Protein AF-A0A9E1U5X7-F1 (afdb_monomer_lite)

Foldseek 3Di:
DVCLPDPPDDDPVVNVVCVVDPDDNDDDFLDPADFLSVVCQFLVHHCVVQVRNHPPRDGDPPRDTPVNVVVVVD

Structure (mmCIF, N/CA/C/O backbone):
data_AF-A0A9E1U5X7-F1
#
_entry.id   AF-A0A9E1U5X7-F1
#
loop_
_atom_site.group_PDB
_atom_site.id
_atom_site.type_symbol
_atom_site.label_atom_id
_atom_site.label_alt_id
_atom_site.label_comp_id
_atom_site.label_asym_id
_atom_site.label_entity_id
_atom_site.label_seq_id
_atom_site.pdbx_PDB_ins_code
_atom_site.Cartn_x
_atom_site.Cartn_y
_atom_site.Cartn_z
_atom_site.occupancy
_atom_site.B_iso_or_equiv
_atom_site.auth_seq_id
_atom_site.auth_comp_id
_atom_site.auth_asym_id
_atom_site.auth_atom_id
_atom_site.pdbx_PDB_model_num
ATOM 1 N N . MET A 1 1 ? 11.432 -2.628 -11.331 1.00 89.25 1 MET A N 1
ATOM 2 C CA . MET A 1 1 ? 12.543 -3.220 -10.548 1.00 89.25 1 MET A CA 1
ATOM 3 C C . MET A 1 1 ? 13.124 -4.371 -11.349 1.00 89.25 1 MET A C 1
ATOM 5 O O . MET A 1 1 ? 12.356 -4.989 -12.086 1.00 89.25 1 MET A O 1
ATOM 9 N N . SER A 1 2 ? 14.426 -4.646 -11.250 1.00 96.12 2 SER A N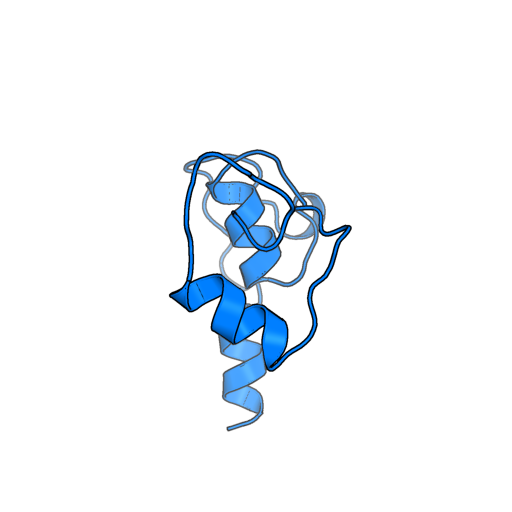 1
ATOM 10 C CA . SER A 1 2 ? 15.060 -5.720 -12.033 1.00 96.12 2 SER A CA 1
ATOM 11 C C . SER A 1 2 ? 14.520 -7.106 -11.666 1.00 96.12 2 SER A C 1
ATOM 13 O O . SER A 1 2 ? 14.263 -7.904 -12.562 1.00 96.12 2 SER A O 1
ATOM 15 N N . CYS A 1 3 ? 14.180 -7.354 -10.395 1.00 96.44 3 CYS A N 1
ATOM 16 C CA . CYS A 1 3 ? 13.480 -8.576 -9.969 1.00 96.44 3 CYS A CA 1
ATOM 17 C C . CYS A 1 3 ? 12.060 -8.772 -10.539 1.00 96.44 3 CYS A C 1
ATOM 19 O O . CYS A 1 3 ? 11.527 -9.867 -10.431 1.00 96.44 3 CYS A O 1
ATOM 21 N N . TYR A 1 4 ? 11.468 -7.753 -11.171 1.00 97.38 4 TYR A N 1
ATOM 22 C CA . TYR A 1 4 ? 10.201 -7.846 -11.916 1.00 97.38 4 TYR A CA 1
ATOM 23 C C . TYR A 1 4 ? 10.425 -7.761 -13.442 1.00 97.38 4 TYR A C 1
ATOM 25 O O . TYR A 1 4 ? 9.540 -7.343 -14.182 1.00 97.38 4 TYR A O 1
ATOM 33 N N . GLY A 1 5 ? 11.629 -8.090 -13.929 1.00 95.88 5 GLY A N 1
ATOM 34 C CA . GLY A 1 5 ? 11.938 -8.168 -15.363 1.00 95.88 5 GLY A CA 1
ATOM 35 C C . GLY A 1 5 ? 12.345 -6.850 -16.034 1.00 95.88 5 GLY A C 1
ATOM 36 O O . GLY A 1 5 ? 12.477 -6.804 -17.254 1.00 95.88 5 GLY A O 1
ATOM 37 N N . ASN A 1 6 ? 12.567 -5.766 -15.280 1.00 96.69 6 ASN A N 1
ATOM 38 C CA . ASN A 1 6 ? 13.065 -4.516 -15.865 1.00 96.69 6 ASN A CA 1
ATOM 39 C C . ASN A 1 6 ? 14.550 -4.648 -16.255 1.00 96.69 6 ASN A C 1
ATOM 41 O O . ASN A 1 6 ? 15.394 -4.870 -15.389 1.00 96.69 6 ASN A O 1
ATOM 45 N N . SER A 1 7 ? 14.867 -4.468 -17.540 1.00 95.94 7 SER A N 1
ATOM 46 C CA . SER A 1 7 ? 16.228 -4.602 -18.083 1.00 95.94 7 SER A CA 1
ATOM 47 C C . SER A 1 7 ? 17.073 -3.322 -18.037 1.00 95.94 7 SER A C 1
ATOM 49 O O . SER A 1 7 ? 18.280 -3.390 -18.251 1.00 95.94 7 SER A O 1
ATOM 51 N N . LEU A 1 8 ? 16.470 -2.160 -17.762 1.00 97.81 8 LEU A N 1
ATOM 52 C CA . LEU A 1 8 ? 17.146 -0.854 -17.791 1.00 97.81 8 LEU A CA 1
ATOM 53 C C . LEU A 1 8 ? 17.593 -0.382 -16.402 1.00 97.81 8 LEU A C 1
ATOM 55 O O . LEU A 1 8 ? 18.586 0.330 -16.274 1.00 97.81 8 LEU A O 1
ATOM 59 N N . VAL A 1 9 ? 16.851 -0.749 -15.357 1.00 97.19 9 VAL A N 1
ATOM 60 C CA . VAL A 1 9 ? 17.053 -0.255 -13.991 1.00 97.19 9 VAL A CA 1
ATOM 61 C C . VAL A 1 9 ? 17.524 -1.390 -13.092 1.00 97.19 9 VAL A C 1
ATOM 63 O O . VAL A 1 9 ? 16.762 -2.303 -12.778 1.00 97.19 9 VAL A O 1
ATOM 66 N N . SER A 1 10 ? 18.769 -1.286 -12.626 1.00 97.31 10 SER A N 1
ATOM 67 C CA . SER A 1 10 ? 19.373 -2.237 -11.689 1.00 97.31 10 SER A CA 1
ATOM 68 C C . SER A 1 10 ? 18.954 -1.944 -10.242 1.00 97.31 10 SER A C 1
ATOM 70 O O . SER A 1 10 ? 19.182 -0.843 -9.737 1.00 97.31 10 SER A O 1
ATOM 72 N N . THR A 1 11 ? 18.356 -2.929 -9.557 1.00 98.19 11 THR A N 1
ATOM 73 C CA . THR A 1 11 ? 17.929 -2.828 -8.146 1.00 98.19 11 THR A CA 1
ATOM 74 C C . THR A 1 11 ? 18.510 -3.949 -7.266 1.00 98.19 11 THR A C 1
ATOM 76 O O . THR A 1 11 ? 17.757 -4.673 -6.613 1.00 98.19 1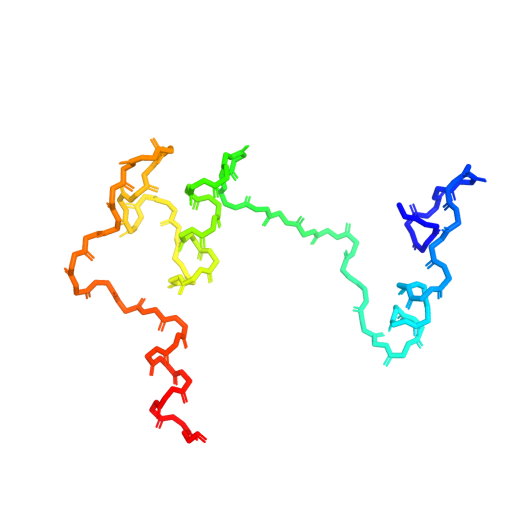1 THR A O 1
ATOM 79 N N . PRO A 1 12 ? 19.848 -4.096 -7.162 1.00 97.81 12 PRO A N 1
ATOM 80 C CA . PRO A 1 12 ? 20.485 -5.302 -6.613 1.00 97.81 12 PRO A CA 1
ATOM 81 C C . PRO A 1 12 ? 20.126 -5.586 -5.146 1.00 97.81 12 PRO A C 1
ATOM 83 O O . PRO A 1 12 ? 20.018 -6.743 -4.740 1.00 97.81 12 PRO A O 1
ATOM 86 N N . ASN A 1 13 ? 19.899 -4.544 -4.341 1.00 98.38 13 ASN A N 1
ATOM 87 C CA . ASN A 1 13 ? 19.516 -4.700 -2.936 1.00 98.38 13 ASN A CA 1
ATOM 88 C C . ASN A 1 13 ? 18.088 -5.236 -2.764 1.00 98.38 13 ASN A C 1
ATOM 90 O O . ASN A 1 13 ? 17.854 -6.047 -1.868 1.00 98.38 13 ASN A O 1
ATOM 94 N N . ILE A 1 14 ? 17.157 -4.826 -3.629 1.00 98.31 14 ILE A N 1
ATOM 95 C CA . ILE A 1 14 ? 15.776 -5.322 -3.611 1.00 98.31 14 ILE A CA 1
ATOM 96 C C . ILE A 1 14 ? 15.713 -6.730 -4.205 1.00 98.31 14 ILE A C 1
ATOM 98 O O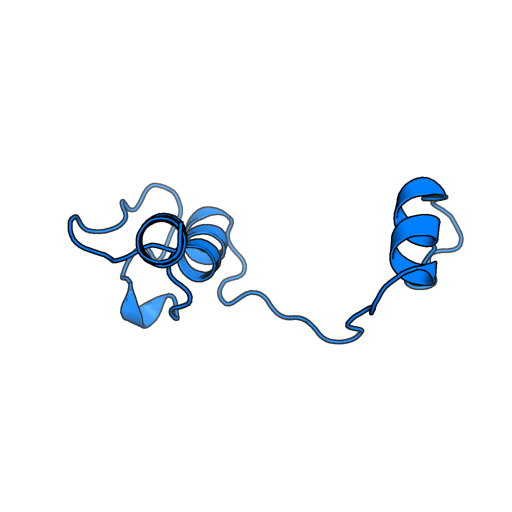 . ILE A 1 14 ? 15.056 -7.604 -3.646 1.00 98.31 14 ILE A O 1
ATOM 102 N N . ASP A 1 15 ? 16.479 -7.000 -5.260 1.00 98.06 15 ASP A N 1
ATOM 103 C CA . ASP A 1 15 ? 16.585 -8.338 -5.847 1.00 98.06 15 ASP A CA 1
ATOM 104 C C . ASP A 1 15 ? 17.143 -9.355 -4.840 1.00 98.06 15 ASP A C 1
ATOM 106 O O . ASP A 1 15 ? 16.693 -10.500 -4.776 1.00 98.06 15 ASP A O 1
ATOM 110 N N . ARG A 1 16 ? 18.103 -8.940 -4.000 1.00 98.38 16 ARG A N 1
ATOM 111 C CA . ARG A 1 16 ? 18.622 -9.771 -2.903 1.00 98.38 16 ARG A CA 1
ATOM 112 C C . ARG A 1 16 ? 17.554 -10.079 -1.850 1.00 98.38 16 ARG A C 1
ATOM 114 O O . ARG A 1 16 ? 17.571 -11.184 -1.312 1.00 98.38 16 ARG A O 1
ATOM 121 N N . LEU A 1 17 ? 16.656 -9.137 -1.551 1.00 98.38 17 LEU A N 1
ATOM 122 C CA . LEU A 1 17 ? 15.510 -9.377 -0.666 1.00 98.38 17 LEU A CA 1
ATOM 123 C C . LEU A 1 17 ? 14.537 -10.377 -1.307 1.00 98.38 17 LEU A C 1
ATOM 125 O O . LEU A 1 17 ? 14.175 -11.355 -0.659 1.00 98.38 17 LEU A O 1
ATOM 129 N N . ALA A 1 18 ? 14.205 -10.193 -2.589 1.00 97.94 18 ALA A N 1
ATOM 130 C CA . ALA A 1 18 ? 13.334 -11.095 -3.345 1.00 97.94 18 ALA A CA 1
ATOM 131 C C . ALA A 1 18 ? 13.869 -12.541 -3.382 1.00 97.94 18 ALA A C 1
ATOM 133 O O . ALA A 1 18 ? 13.108 -13.477 -3.170 1.00 97.94 18 ALA A O 1
ATOM 134 N N . LYS A 1 19 ? 15.187 -12.733 -3.552 1.00 97.94 19 LYS A N 1
ATOM 135 C CA . LYS A 1 19 ? 15.844 -14.060 -3.529 1.00 97.94 19 LYS A CA 1
ATOM 136 C C . LYS A 1 19 ? 15.817 -14.762 -2.167 1.00 97.94 19 LYS A C 1
ATOM 138 O O . LYS A 1 19 ? 16.031 -15.968 -2.110 1.00 97.94 19 LYS A O 1
ATOM 143 N N . LYS A 1 20 ? 15.640 -14.015 -1.074 1.00 98.50 20 LYS A N 1
ATOM 144 C CA . LYS A 1 20 ? 15.634 -14.541 0.302 1.00 98.50 20 LYS A CA 1
ATOM 145 C C . LYS A 1 20 ? 14.229 -14.658 0.896 1.00 98.50 20 LYS A C 1
ATOM 147 O O . LYS A 1 20 ? 14.107 -15.046 2.054 1.00 98.50 20 LYS A O 1
ATOM 152 N N . GLY A 1 21 ? 13.196 -14.292 0.143 1.00 97.62 21 GLY A N 1
ATOM 153 C CA . GLY A 1 21 ? 11.817 -14.257 0.613 1.00 97.62 21 GLY A CA 1
ATOM 154 C C . GLY A 1 21 ? 10.839 -14.717 -0.458 1.00 97.62 21 GLY A C 1
ATOM 155 O O . GLY A 1 21 ? 11.185 -15.489 -1.348 1.00 97.62 21 GLY A O 1
ATOM 156 N N . VAL A 1 22 ? 9.606 -14.227 -0.359 1.00 98.00 22 VAL A N 1
ATOM 157 C CA . VAL A 1 22 ? 8.536 -14.495 -1.323 1.00 98.00 22 VAL A CA 1
ATOM 158 C C . VAL A 1 22 ? 8.238 -13.213 -2.090 1.00 98.00 22 VAL A C 1
ATOM 160 O O . VAL A 1 22 ? 8.124 -12.140 -1.499 1.00 98.00 22 VAL A O 1
ATOM 163 N N . THR A 1 23 ? 8.111 -13.329 -3.410 1.00 97.56 23 THR A N 1
ATOM 164 C CA . THR A 1 23 ? 7.691 -12.232 -4.287 1.00 97.56 23 THR A CA 1
ATOM 165 C C . THR A 1 23 ? 6.262 -12.493 -4.739 1.00 97.56 23 THR A C 1
ATOM 167 O O . THR A 1 23 ? 5.952 -13.588 -5.198 1.00 97.56 23 THR A O 1
ATOM 170 N N . PHE A 1 24 ? 5.394 -11.493 -4.607 1.00 98.12 24 PHE A N 1
ATOM 171 C CA . PHE A 1 24 ? 4.024 -11.558 -5.103 1.00 98.12 24 PHE A CA 1
ATOM 172 C C . PHE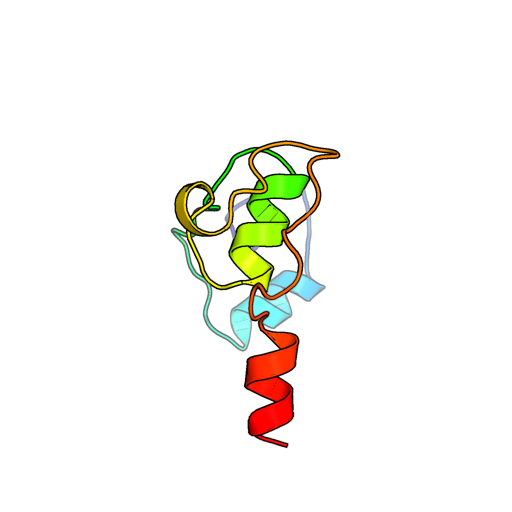 A 1 24 ? 3.966 -10.919 -6.490 1.00 98.12 24 PHE A C 1
ATOM 174 O O . PHE A 1 24 ? 4.135 -9.710 -6.615 1.00 98.12 24 PHE A O 1
ATOM 181 N N . GLU A 1 25 ? 3.712 -11.715 -7.529 1.00 97.44 25 GLU A N 1
ATOM 182 C CA . GLU A 1 25 ? 3.586 -11.207 -8.906 1.00 97.44 25 GLU A CA 1
ATOM 183 C C . GLU A 1 25 ? 2.322 -10.361 -9.104 1.00 97.44 25 GLU A C 1
ATOM 185 O O . GLU A 1 25 ? 2.289 -9.459 -9.938 1.00 97.44 25 GLU A O 1
ATOM 190 N N . ILE A 1 26 ? 1.288 -10.638 -8.305 1.00 97.81 26 ILE A N 1
ATOM 191 C CA . ILE A 1 26 ? -0.020 -9.993 -8.382 1.00 97.81 26 ILE A CA 1
ATOM 192 C C . ILE A 1 26 ? -0.372 -9.445 -6.999 1.00 97.81 26 ILE A C 1
ATOM 194 O O . ILE A 1 26 ? -0.824 -10.174 -6.117 1.00 97.81 26 ILE A O 1
ATOM 198 N N . ALA A 1 27 ? -0.160 -8.143 -6.813 1.00 98.06 27 ALA A N 1
ATOM 199 C CA . ALA A 1 27 ? -0.496 -7.424 -5.589 1.00 98.06 27 ALA A CA 1
ATOM 200 C C . ALA A 1 27 ? -1.132 -6.070 -5.936 1.00 98.06 27 ALA A C 1
ATOM 202 O O . ALA A 1 27 ? -0.511 -5.233 -6.591 1.00 98.06 27 ALA A O 1
ATOM 203 N N . TYR A 1 28 ? -2.372 -5.851 -5.490 1.00 98.38 28 TYR A N 1
ATOM 204 C CA . TYR A 1 28 ? -3.139 -4.636 -5.778 1.00 98.38 28 TYR A CA 1
ATOM 205 C C . TYR A 1 28 ? -3.348 -3.786 -4.526 1.00 98.38 28 TYR A C 1
ATOM 207 O O . TYR A 1 28 ? -3.661 -4.296 -3.449 1.00 98.38 28 TYR A O 1
ATOM 215 N N . CYS A 1 29 ? -3.242 -2.469 -4.696 1.00 98.19 29 CYS A N 1
ATOM 216 C CA . CYS A 1 29 ? -3.709 -1.505 -3.706 1.00 98.19 29 CYS A CA 1
ATOM 217 C C . CYS A 1 29 ? -5.236 -1.341 -3.785 1.00 98.19 29 CYS A C 1
ATOM 219 O O . CYS A 1 29 ? -5.850 -1.568 -4.826 1.00 98.19 29 CYS A O 1
ATOM 221 N N . GLN A 1 30 ? -5.855 -0.927 -2.679 1.00 98.56 30 GLN A N 1
ATOM 222 C CA . GLN A 1 30 ? -7.317 -0.789 -2.580 1.00 98.56 30 GLN A CA 1
ATOM 223 C C . GLN A 1 30 ? -7.824 0.542 -3.153 1.00 98.56 30 GLN A C 1
ATOM 225 O O . GLN A 1 30 ? -9.022 0.707 -3.364 1.00 98.56 30 GLN A O 1
ATOM 230 N N . SER A 1 31 ? -6.921 1.488 -3.419 1.00 98.00 31 SER A N 1
ATOM 231 C CA . SER A 1 31 ? -7.226 2.766 -4.055 1.00 98.00 31 SER A CA 1
ATOM 232 C C . SER A 1 31 ? -5.995 3.288 -4.804 1.00 98.00 31 SER A C 1
ATOM 234 O O . SER A 1 31 ? -4.888 3.155 -4.286 1.00 98.00 31 SER A O 1
ATOM 236 N N . PRO A 1 32 ? -6.147 3.924 -5.980 1.00 97.94 32 PRO A N 1
ATOM 237 C CA . PRO A 1 32 ? -5.023 4.420 -6.778 1.00 97.94 32 PRO A CA 1
ATOM 238 C C . PRO A 1 32 ? -4.445 5.765 -6.287 1.00 97.94 32 PRO A C 1
ATOM 240 O O . PRO A 1 32 ? -3.692 6.410 -7.014 1.00 97.94 32 PRO A O 1
ATOM 243 N N . ILE A 1 33 ? -4.802 6.228 -5.081 1.00 97.75 33 ILE A N 1
ATOM 244 C CA . ILE A 1 33 ? -4.406 7.540 -4.540 1.00 97.75 33 ILE A CA 1
ATOM 245 C C . ILE A 1 33 ? -3.724 7.368 -3.186 1.00 97.75 33 ILE A C 1
ATOM 247 O O . ILE A 1 33 ? -4.103 6.515 -2.384 1.00 97.75 33 ILE A O 1
ATOM 251 N N . CYS A 1 34 ? -2.707 8.192 -2.919 1.00 98.25 34 CYS A N 1
ATOM 252 C CA . CYS A 1 34 ? -1.805 7.992 -1.790 1.00 98.25 34 CYS A CA 1
ATOM 253 C C . CYS A 1 34 ? -2.514 7.923 -0.427 1.00 98.25 34 CYS A C 1
ATOM 255 O O . CYS A 1 34 ? -2.260 6.975 0.309 1.00 98.25 34 CYS A O 1
ATOM 257 N N . GLY A 1 35 ? -3.401 8.862 -0.095 1.00 98.25 35 GLY A N 1
ATOM 258 C CA . GLY A 1 35 ? -4.175 8.871 1.152 1.00 98.25 35 GLY A CA 1
ATOM 259 C C . GLY A 1 35 ? -4.989 7.588 1.370 1.00 98.25 35 GLY A C 1
ATOM 260 O O . GLY A 1 35 ? -4.637 6.806 2.255 1.00 98.25 35 GLY A O 1
ATOM 261 N N . PRO A 1 36 ? -6.033 7.321 0.564 1.00 98.44 36 PRO A N 1
ATOM 262 C CA . PRO A 1 36 ? -6.884 6.142 0.725 1.00 98.44 36 PRO A CA 1
ATOM 263 C C . PRO A 1 36 ? -6.116 4.818 0.608 1.00 98.44 36 PRO A C 1
ATOM 265 O O . PRO A 1 36 ? -6.384 3.907 1.387 1.00 98.44 36 PRO A O 1
ATOM 268 N N . SER A 1 37 ? -5.110 4.713 -0.274 1.00 98.69 37 SER A N 1
ATOM 269 C CA . SER A 1 37 ? -4.261 3.512 -0.356 1.00 98.69 37 SER A CA 1
ATOM 270 C C . SER A 1 37 ? -3.520 3.245 0.952 1.00 98.69 37 SER A C 1
ATOM 272 O O . SER A 1 37 ? -3.457 2.100 1.400 1.00 98.69 37 SER A O 1
ATOM 274 N N . ARG A 1 38 ? -2.934 4.287 1.557 1.00 98.69 38 ARG A N 1
ATOM 275 C CA . ARG A 1 38 ? -2.208 4.169 2.827 1.00 98.69 38 ARG A CA 1
ATOM 276 C C . ARG A 1 38 ? -3.160 3.836 3.968 1.00 98.69 38 ARG A C 1
ATOM 278 O O . ARG A 1 38 ? -2.830 2.990 4.787 1.00 98.69 38 ARG A O 1
ATOM 285 N N . MET A 1 39 ? -4.343 4.449 3.999 1.00 98.69 39 MET A N 1
ATOM 286 C CA . MET A 1 39 ? -5.332 4.176 5.046 1.00 98.69 39 MET A CA 1
ATOM 287 C C . MET A 1 39 ? -5.863 2.743 4.975 1.00 98.69 39 MET A C 1
ATOM 289 O O . MET A 1 39 ? -5.988 2.104 6.019 1.00 98.69 39 MET A O 1
ATOM 293 N N . SER A 1 40 ? -6.083 2.195 3.775 1.00 98.69 40 SER A N 1
ATOM 294 C CA . SER A 1 40 ? -6.465 0.785 3.631 1.00 98.69 40 SER A CA 1
ATOM 295 C C . SER A 1 40 ? -5.365 -0.156 4.122 1.00 98.69 40 SER A C 1
ATOM 297 O O . SER A 1 40 ? -5.660 -1.130 4.808 1.00 98.69 40 SER A O 1
ATOM 299 N N . PHE A 1 41 ? -4.096 0.172 3.855 1.00 98.56 41 PHE A N 1
ATOM 300 C CA . PHE A 1 41 ? -2.957 -0.586 4.377 1.00 98.56 41 PHE A CA 1
ATOM 301 C C . PHE A 1 41 ? -2.855 -0.511 5.909 1.00 98.56 41 PHE A C 1
ATOM 303 O O . PHE A 1 41 ? -2.659 -1.532 6.559 1.00 98.56 41 PHE A O 1
ATOM 310 N N . TYR A 1 42 ? -3.024 0.672 6.509 1.00 98.50 42 TYR A N 1
ATOM 311 C CA . TYR A 1 42 ? -2.906 0.837 7.962 1.00 98.50 42 TYR A CA 1
ATOM 312 C C . TYR A 1 42 ? -4.077 0.266 8.745 1.00 98.50 42 TYR A C 1
ATOM 314 O O . TYR A 1 42 ? -3.904 -0.022 9.916 1.00 98.50 42 TYR A O 1
ATOM 322 N N . THR A 1 43 ? -5.254 0.130 8.147 1.00 98.50 43 THR A N 1
ATOM 323 C CA . THR A 1 43 ? -6.448 -0.379 8.844 1.00 98.50 43 THR A CA 1
ATOM 324 C C . THR A 1 43 ? -6.798 -1.808 8.443 1.00 98.50 43 THR A C 1
ATOM 326 O O . THR A 1 43 ? -7.720 -2.388 9.009 1.00 98.50 43 THR A O 1
ATOM 329 N N . SER A 1 44 ? -6.093 -2.382 7.459 1.00 97.94 44 SER A N 1
ATOM 330 C CA . SER A 1 44 ? -6.420 -3.673 6.835 1.00 97.94 44 SER A CA 1
ATOM 331 C C . SER A 1 44 ? -7.879 -3.756 6.361 1.00 97.94 44 SER A C 1
ATOM 333 O O . SER A 1 44 ? -8.520 -4.805 6.426 1.00 97.94 44 SER A O 1
ATOM 335 N N . ARG A 1 45 ? -8.437 -2.629 5.904 1.00 98.31 45 ARG A N 1
ATOM 336 C CA . ARG A 1 45 ? -9.851 -2.475 5.533 1.00 98.31 45 ARG A CA 1
ATOM 337 C C . ARG A 1 45 ? -9.969 -1.780 4.183 1.00 98.31 45 ARG A C 1
ATOM 339 O O . ARG A 1 45 ? -9.131 -0.966 3.813 1.00 98.31 45 ARG A O 1
ATOM 346 N N . TYR A 1 46 ? -11.038 -2.065 3.446 1.00 98.50 46 TYR A N 1
ATOM 347 C CA . TYR A 1 46 ? -11.328 -1.370 2.189 1.00 98.50 46 TYR A CA 1
ATOM 348 C C . TYR A 1 46 ? -11.587 0.125 2.411 1.00 98.50 46 TYR A C 1
ATOM 350 O O . TYR A 1 46 ? -12.096 0.523 3.461 1.00 98.50 46 TYR A O 1
ATOM 358 N N . SER A 1 47 ? -11.340 0.950 1.386 1.00 97.25 47 SER A N 1
ATOM 359 C CA . SER A 1 47 ? -11.584 2.400 1.457 1.00 97.25 47 SER A CA 1
ATOM 360 C C . SER A 1 47 ? -13.027 2.770 1.796 1.00 97.25 47 SER A C 1
ATOM 362 O O . SER A 1 47 ? -13.265 3.741 2.512 1.00 97.25 47 SER A O 1
ATOM 364 N N . GLN A 1 48 ? -13.984 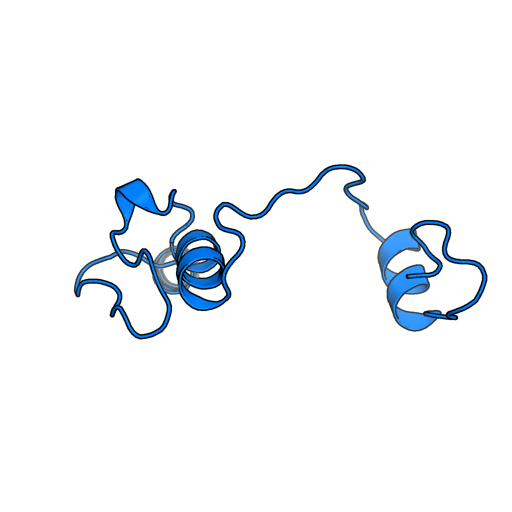1.950 1.360 1.00 96.88 48 GLN A N 1
ATOM 365 C CA . GLN A 1 48 ? -15.400 2.084 1.714 1.00 96.88 48 GLN A CA 1
ATOM 366 C C . GLN A 1 48 ? -15.675 1.807 3.200 1.00 96.88 48 GLN A C 1
ATOM 368 O O . GLN A 1 48 ? -16.604 2.370 3.767 1.00 96.88 48 GLN A O 1
ATOM 373 N N . SER A 1 49 ? -14.860 0.970 3.843 1.00 98.12 49 SER A N 1
ATOM 374 C CA . SER A 1 49 ? -15.044 0.549 5.232 1.00 98.12 49 SER A CA 1
ATOM 375 C C . SER A 1 49 ? -14.456 1.535 6.245 1.00 98.12 49 SER A C 1
ATOM 377 O O . SER A 1 49 ? -14.985 1.630 7.352 1.00 98.12 49 SER A O 1
ATOM 379 N N . HIS A 1 50 ? -13.363 2.229 5.900 1.00 98.00 50 HIS A N 1
ATOM 380 C CA . HIS A 1 50 ? -12.687 3.187 6.791 1.00 98.00 50 HIS A CA 1
ATOM 381 C C . HIS A 1 50 ? -12.975 4.667 6.472 1.00 98.00 50 HIS A C 1
ATOM 383 O O . HIS A 1 50 ? -12.629 5.551 7.253 1.00 98.00 50 HIS A O 1
ATOM 389 N N . GLY A 1 51 ? -13.587 4.975 5.324 1.00 97.62 51 GLY A N 1
ATOM 390 C CA . GLY A 1 51 ? -14.143 6.301 5.010 1.00 97.62 51 GLY A CA 1
ATOM 391 C C . GLY A 1 51 ? -13.149 7.393 4.584 1.00 97.62 51 GLY A C 1
ATOM 392 O O . GLY A 1 51 ? -13.558 8.374 3.971 1.00 97.62 51 GLY A O 1
ATOM 393 N N . ALA A 1 52 ? -11.847 7.233 4.831 1.00 98.19 52 ALA A N 1
ATOM 394 C CA . ALA A 1 52 ? -10.808 8.108 4.271 1.00 98.19 52 ALA A CA 1
ATOM 395 C C . ALA A 1 52 ? -10.599 7.853 2.761 1.00 98.19 52 ALA A C 1
ATOM 397 O O . ALA A 1 52 ? -9.722 7.085 2.369 1.00 98.19 52 ALA A O 1
ATOM 398 N N . THR A 1 53 ? -11.436 8.458 1.914 1.00 97.81 53 THR A N 1
ATOM 399 C CA . THR A 1 53 ? -11.563 8.139 0.475 1.00 97.81 53 THR A CA 1
ATOM 400 C C . THR A 1 53 ? -10.702 8.982 -0.468 1.00 97.81 53 THR A C 1
ATOM 402 O O . THR A 1 53 ? -10.586 8.640 -1.644 1.00 97.81 53 THR A O 1
ATOM 405 N N . TRP A 1 54 ? -10.076 10.059 0.014 1.00 98.19 54 TRP A N 1
ATOM 406 C CA . TRP A 1 54 ? -9.238 10.945 -0.800 1.00 98.19 54 TRP A CA 1
ATOM 407 C C . TRP A 1 54 ? -8.091 11.561 0.006 1.00 98.19 54 TRP A C 1
ATOM 409 O O . TRP A 1 54 ? -8.044 11.469 1.233 1.00 98.19 54 TRP A O 1
ATOM 419 N N . ASN A 1 55 ? -7.158 12.212 -0.687 1.00 98.12 55 ASN A N 1
ATOM 420 C CA . ASN A 1 55 ? -6.094 12.976 -0.039 1.00 98.12 55 ASN A CA 1
ATOM 421 C C . ASN A 1 55 ? -6.668 14.116 0.802 1.00 98.12 55 ASN A C 1
ATOM 423 O O . ASN A 1 55 ? -7.531 14.855 0.338 1.00 98.12 55 ASN A O 1
ATOM 427 N N . GLY A 1 56 ? -6.156 14.263 2.023 1.00 97.00 56 GLY A N 1
ATOM 428 C CA . GLY A 1 56 ? -6.610 15.283 2.968 1.00 97.00 56 GLY A CA 1
ATOM 429 C C . GLY A 1 56 ? -7.889 14.922 3.729 1.00 97.00 56 GLY A C 1
ATOM 430 O O . GLY A 1 56 ? -8.245 15.649 4.650 1.00 97.00 56 GLY A O 1
ATOM 431 N N . ILE A 1 57 ? -8.552 13.803 3.409 1.00 97.81 57 ILE A N 1
ATOM 432 C CA . ILE A 1 57 ? -9.685 13.312 4.199 1.00 97.81 57 ILE A CA 1
ATOM 433 C C . ILE A 1 57 ? -9.139 12.556 5.417 1.00 97.81 57 ILE A C 1
ATOM 435 O O . ILE A 1 57 ? -8.442 11.552 5.237 1.00 97.81 57 ILE A O 1
ATOM 439 N N . PRO A 1 58 ? -9.416 13.020 6.648 1.00 97.88 58 PRO A N 1
ATOM 440 C CA . PRO A 1 58 ? -8.895 12.381 7.845 1.00 97.88 58 PRO A CA 1
ATOM 441 C C . PRO A 1 58 ? -9.508 10.992 8.041 1.00 97.88 58 PRO A C 1
ATOM 443 O O . PRO A 1 58 ? -10.686 10.761 7.762 1.00 97.88 58 PRO A O 1
ATOM 446 N N . LEU A 1 59 ? -8.708 10.069 8.575 1.00 98.44 59 LEU A N 1
ATOM 447 C CA . LEU A 1 59 ? -9.222 8.820 9.124 1.00 98.44 59 LEU A CA 1
ATOM 448 C C . LEU A 1 59 ? -10.035 9.138 10.385 1.00 98.44 59 LEU A C 1
ATOM 450 O O . LEU A 1 59 ? -9.589 9.917 11.230 1.00 98.44 59 LEU A O 1
ATOM 454 N N . ARG A 1 60 ? -11.235 8.562 10.508 1.00 96.94 60 ARG A N 1
ATOM 455 C CA . ARG A 1 60 ? -12.100 8.797 11.671 1.00 96.94 60 ARG A CA 1
ATOM 456 C C . ARG A 1 60 ? -11.421 8.316 12.957 1.00 96.94 60 ARG A C 1
ATOM 458 O O . ARG A 1 60 ? -10.803 7.253 12.982 1.00 96.94 60 ARG A O 1
ATOM 465 N N . VAL A 1 61 ? -11.574 9.087 14.031 1.00 97.69 61 VAL A N 1
ATOM 466 C CA . VAL A 1 61 ? -11.124 8.672 15.365 1.00 97.69 61 VAL A CA 1
ATOM 467 C C . VAL A 1 61 ? -11.840 7.375 15.751 1.00 97.69 61 VAL A C 1
ATOM 469 O O . VAL A 1 61 ? -13.043 7.242 15.529 1.00 97.69 61 VAL A O 1
ATOM 472 N N . GLY A 1 62 ? -11.090 6.424 16.309 1.00 96.12 62 GLY A N 1
ATOM 473 C CA . GLY A 1 62 ? -11.598 5.107 16.699 1.00 96.12 62 GLY A CA 1
ATOM 474 C C . GLY A 1 62 ? -11.494 4.022 15.622 1.00 96.12 62 GLY A C 1
ATOM 475 O O . GLY A 1 62 ? -11.844 2.881 15.906 1.00 96.12 62 GLY A 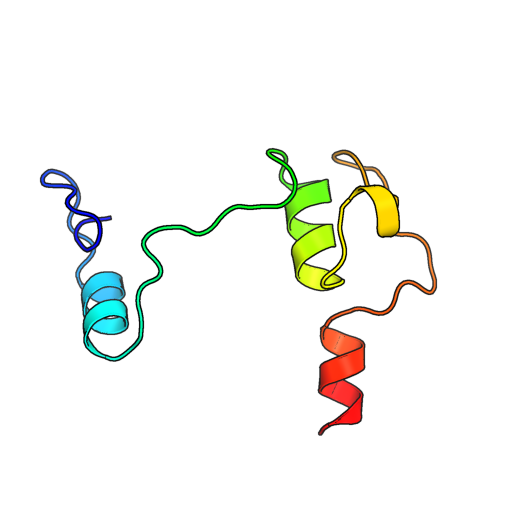O 1
ATOM 476 N N . GLU A 1 63 ? -11.005 4.323 14.410 1.00 97.81 63 GLU A N 1
ATOM 477 C CA . GLU A 1 63 ? -10.551 3.256 13.505 1.00 97.81 63 GLU A CA 1
ATOM 478 C C . GLU A 1 63 ? -9.340 2.546 14.097 1.00 97.81 63 GLU A C 1
ATOM 480 O O . GLU A 1 63 ? -8.328 3.179 14.398 1.00 97.81 63 GLU A O 1
ATOM 485 N N . ILE A 1 64 ? -9.457 1.227 14.230 1.00 97.50 64 ILE A N 1
ATOM 486 C CA . ILE A 1 64 ? -8.364 0.366 14.663 1.00 97.50 64 ILE A CA 1
ATOM 487 C C . ILE A 1 64 ? -7.345 0.277 13.534 1.00 97.50 64 ILE A C 1
ATOM 489 O O . ILE A 1 64 ? -7.682 0.028 12.371 1.00 97.50 64 ILE A O 1
ATOM 493 N N . THR A 1 65 ? -6.085 0.476 13.888 1.00 98.44 65 THR A N 1
ATOM 494 C CA . THR A 1 65 ? -4.963 0.409 12.962 1.00 98.44 65 THR A CA 1
ATOM 495 C C . THR A 1 65 ? -4.107 -0.827 13.220 1.00 98.44 65 THR A C 1
ATOM 497 O O . THR A 1 65 ? -4.173 -1.464 14.268 1.00 98.44 65 THR A O 1
ATOM 500 N N . LEU A 1 66 ? -3.238 -1.152 12.267 1.00 97.94 66 LEU A N 1
ATOM 501 C CA . LEU A 1 66 ? -2.228 -2.195 12.373 1.00 97.94 66 LEU A CA 1
ATOM 502 C C . LEU A 1 66 ? -1.364 -2.005 13.624 1.00 97.94 66 LEU A C 1
ATOM 504 O O . LEU A 1 66 ? -0.983 -2.985 14.249 1.00 97.94 66 LEU A O 1
ATOM 508 N N . GLY A 1 67 ? -1.083 -0.757 14.014 1.00 97.94 67 GLY A N 1
ATOM 509 C CA . GLY A 1 67 ? -0.333 -0.463 15.233 1.00 97.94 67 GLY A CA 1
ATOM 510 C C . GLY A 1 67 ? -1.059 -0.900 16.507 1.00 97.94 67 GLY A C 1
ATOM 511 O O . GLY A 1 67 ? -0.402 -1.355 17.439 1.00 97.94 67 GLY A O 1
ATOM 512 N N . ASP A 1 68 ? -2.390 -0.811 16.536 1.00 98.00 68 ASP A N 1
ATOM 513 C CA . ASP A 1 68 ? -3.200 -1.264 17.670 1.00 98.00 68 ASP A CA 1
ATOM 514 C C . ASP A 1 68 ? -3.192 -2.796 17.751 1.00 98.00 68 ASP A C 1
ATOM 516 O O . ASP A 1 68 ? -2.876 -3.346 18.804 1.00 98.00 68 ASP A O 1
ATOM 520 N N . PHE A 1 69 ? -3.394 -3.482 16.616 1.00 96.81 69 PHE A N 1
ATOM 521 C CA . PHE A 1 69 ? -3.295 -4.946 16.543 1.00 96.81 69 PHE A CA 1
ATOM 522 C C . PHE A 1 69 ? -1.915 -5.468 16.955 1.00 96.81 69 PHE A C 1
ATOM 524 O O . PHE A 1 69 ? -1.827 -6.471 17.655 1.00 96.81 69 PHE A O 1
ATOM 531 N N . LEU A 1 70 ? -0.831 -4.810 16.527 1.00 97.81 70 LEU A N 1
ATOM 532 C CA . LEU A 1 70 ? 0.526 -5.214 16.903 1.00 97.81 70 LEU A CA 1
ATOM 533 C C . LEU A 1 70 ? 0.786 -4.976 18.392 1.00 97.81 70 LEU A C 1
ATOM 535 O O . LEU A 1 70 ? 1.302 -5.867 19.054 1.00 97.81 70 LEU A O 1
ATOM 539 N N . ARG A 1 71 ? 0.368 -3.824 18.935 1.00 97.75 71 ARG A N 1
ATOM 540 C CA . ARG A 1 71 ? 0.543 -3.499 20.360 1.00 97.75 71 ARG A CA 1
ATOM 541 C C . ARG A 1 71 ? -0.141 -4.511 21.278 1.00 97.75 71 ARG A C 1
ATOM 543 O O . ARG A 1 71 ? 0.383 -4.802 22.348 1.00 97.75 71 ARG A O 1
ATOM 550 N N . GLU A 1 72 ? -1.296 -5.038 20.883 1.00 96.50 72 GLU A N 1
ATOM 551 C CA . GLU A 1 72 ? -1.988 -6.085 21.644 1.00 96.50 72 GLU A CA 1
ATOM 552 C C . GLU A 1 72 ? -1.199 -7.406 21.718 1.00 96.50 72 GLU A C 1
ATOM 554 O O . GLU A 1 72 ? -1.495 -8.236 22.576 1.00 96.50 72 GLU A O 1
ATOM 559 N N . GLN A 1 73 ? -0.197 -7.606 20.852 1.00 96.38 73 GLN A N 1
ATOM 560 C CA . GLN A 1 73 ? 0.589 -8.842 20.748 1.00 96.38 73 GLN A CA 1
ATOM 561 C C . GLN A 1 73 ? 2.034 -8.727 21.275 1.00 96.38 73 GLN A C 1
ATOM 563 O O . GLN A 1 73 ? 2.752 -9.728 21.261 1.00 96.38 73 GLN A O 1
ATOM 568 N N . GLY A 1 74 ? 2.447 -7.556 21.777 1.00 84.81 74 GLY A N 1
ATOM 569 C CA . GLY A 1 74 ? 3.787 -7.297 22.336 1.00 84.81 74 GLY A CA 1
ATOM 570 C C . GLY A 1 74 ? 4.723 -6.561 21.388 1.00 84.81 74 GLY A C 1
ATOM 571 O O . GLY A 1 74 ? 5.950 -6.738 21.555 1.00 84.81 74 GLY A O 1
#

pLDDT: mean 97.5, std 1.91, range [84.81, 98.69]

Radius of gyration: 16.25 Å; chains: 1; bounding box: 36×30×40 Å

Secondary structure (DSSP, 8-state):
-GGGT-SS---HHHHHHHHTS---SS---S-SSHHHHHHHHHHTS-HHHH---STTPPPPTT---HHHHHHTT-

Sequence (74 aa):
MSCYGNSLVSTPNIDRLAKKGVTFEIAYCQSPICGPSRMSFYTSRYSQSHGATWNGIPLRVGEITLGDFLREQG